Protein AF-A0A0J8IPH8-F1 (afdb_monomer)

Radius of gyration: 13.4 Å; Cα contacts (8 Å, |Δi|>4): 137; chains: 1; bounding box: 35×27×42 Å

Organis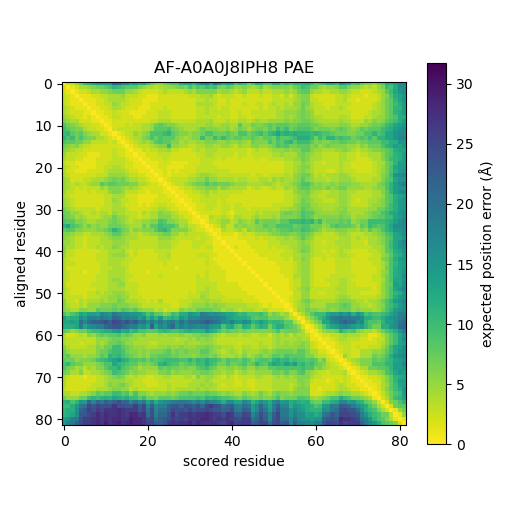m: NCBI:txid1674920

Foldseek 3Di:
DWKWKWDWDPDDPVGHIWIWIDTPVGIDIGHDDPVDDPVRRVVVRVVVVCVVVVVPPDWDWDWDADPVRIIMIDTPPPPDDD

Sequence (82 aa):
MQAITIKYLPATDTKDSRWKATAAAGSITVCYDHELTVEGNVKAAVKALVKKLGWNRADIWYVGGTANGHWVGVCASQSSPA

pLDDT: mean 84.06, std 12.01, range [40.22, 94.44]

Solvent-accessible surface area (backbone atoms only — not comparable to full-atom values): 4914 Å² total; per-residue (Å²): 132,54,58,32,45,35,41,86,41,74,60,51,103,87,43,72,37,26,36,37,27,37,38,95,91,46,71,43,75,36,73,62,53,87,91,44,54,74,67,53,44,51,50,50,32,50,53,52,42,34,60,74,72,63,58,73,74,88,59,50,71,48,73,46,79,45,100,84,77,38,35,38,36,36,45,58,71,78,77,74,83,128

Nearest PDB structures (foldseek):
  8tpt-assembly1_B  TM=4.565E-01  e=9.205E+00  Fusarium vanettenii 77-13-4
  1gcu-assembly1_A  TM=3.475E-01  e=5.632E+00  Rattus norvegicus
  4hok-assembly13_A  TM=2.404E-01  e=5.632E+00  Homo sapiens
  1lc0-assembly1_A  TM=3.243E-01  e=9.205E+00  Rattus norvegicus

Mean predicted aligned error: 6.11 Å

Structure (mmCIF, N/CA/C/O backbone):
data_AF-A0A0J8IPH8-F1
#
_entry.id   AF-A0A0J8IPH8-F1
#
loop_
_atom_site.group_PDB
_atom_site.id
_atom_site.type_symbol
_atom_site.label_atom_id
_atom_site.label_alt_id
_atom_site.label_comp_id
_atom_site.label_asym_id
_atom_site.label_entity_id
_atom_site.label_seq_id
_atom_site.pdbx_PDB_ins_code
_atom_site.Cartn_x
_atom_site.Cartn_y
_atom_site.Cartn_z
_atom_site.occupancy
_atom_site.B_iso_or_equiv
_atom_site.auth_seq_id
_atom_site.auth_comp_id
_atom_site.auth_asym_id
_atom_site.auth_atom_id
_atom_site.pdbx_PDB_model_num
ATOM 1 N N . MET A 1 1 ? 5.106 0.904 -16.990 1.00 66.25 1 MET A N 1
ATOM 2 C CA . MET A 1 1 ? 5.300 1.123 -15.541 1.00 66.25 1 MET A CA 1
ATOM 3 C C . MET A 1 1 ? 4.002 0.796 -14.819 1.00 66.25 1 MET A C 1
ATOM 5 O O . MET A 1 1 ? 2.950 1.167 -15.323 1.00 66.25 1 MET A O 1
ATOM 9 N N . GLN A 1 2 ? 4.062 0.060 -13.710 1.00 81.50 2 GLN A N 1
ATOM 10 C CA . GLN A 1 2 ? 2.887 -0.311 -12.911 1.00 81.50 2 GLN A CA 1
ATOM 11 C C . GLN A 1 2 ? 2.965 0.335 -11.529 1.00 81.50 2 GLN A C 1
ATOM 13 O O . GLN A 1 2 ? 4.052 0.456 -10.958 1.00 81.50 2 GLN A O 1
ATOM 18 N N . ALA A 1 3 ? 1.806 0.726 -11.002 1.00 86.25 3 ALA A N 1
ATOM 19 C CA . ALA A 1 3 ? 1.661 1.304 -9.675 1.00 86.25 3 ALA A CA 1
ATOM 20 C C . ALA A 1 3 ? 0.641 0.503 -8.858 1.00 86.25 3 ALA A C 1
ATOM 22 O O . ALA A 1 3 ? -0.411 0.100 -9.358 1.00 86.25 3 ALA A O 1
ATOM 23 N N . ILE A 1 4 ? 0.971 0.283 -7.591 1.00 90.56 4 ILE A N 1
ATOM 24 C CA . ILE A 1 4 ? 0.128 -0.359 -6.593 1.00 90.56 4 ILE A CA 1
ATOM 25 C C . ILE A 1 4 ? -0.254 0.709 -5.580 1.00 90.56 4 ILE A C 1
ATOM 27 O O . ILE A 1 4 ? 0.607 1.251 -4.893 1.00 90.56 4 ILE A O 1
ATOM 31 N N . THR A 1 5 ? -1.540 0.995 -5.445 1.00 92.94 5 THR A N 1
ATOM 32 C CA . THR A 1 5 ? -2.043 1.864 -4.381 1.00 92.94 5 THR A CA 1
ATOM 33 C C . THR A 1 5 ? -2.377 1.021 -3.160 1.00 92.94 5 THR A C 1
ATOM 35 O O . THR A 1 5 ? -3.129 0.047 -3.245 1.00 92.94 5 THR A O 1
ATOM 38 N N . ILE A 1 6 ? -1.834 1.411 -2.015 1.00 93.56 6 ILE A N 1
ATOM 39 C CA . ILE A 1 6 ? -2.052 0.782 -0.722 1.00 93.56 6 ILE A CA 1
ATOM 40 C C . ILE A 1 6 ? -2.855 1.742 0.157 1.00 93.56 6 ILE A C 1
ATOM 42 O O . ILE A 1 6 ? -2.477 2.894 0.388 1.00 93.56 6 ILE A O 1
ATOM 46 N N . LYS A 1 7 ? -3.992 1.253 0.649 1.00 91.69 7 LYS A N 1
ATOM 47 C CA . LYS A 1 7 ? -4.887 1.996 1.538 1.00 91.69 7 LYS A CA 1
ATOM 48 C C . LYS A 1 7 ? -5.041 1.256 2.862 1.00 91.69 7 LYS A C 1
ATOM 50 O O . LYS A 1 7 ? -5.313 0.053 2.862 1.00 91.69 7 LYS A O 1
ATOM 55 N N . TYR A 1 8 ? -4.910 1.991 3.964 1.00 91.44 8 TYR A N 1
ATOM 56 C CA . TYR A 1 8 ? -5.279 1.501 5.286 1.00 91.44 8 TYR A CA 1
ATOM 57 C C . TYR A 1 8 ? -6.799 1.435 5.399 1.00 91.44 8 TYR A C 1
ATOM 59 O O . TYR A 1 8 ? -7.500 2.405 5.093 1.00 91.44 8 TYR A O 1
ATOM 67 N N . LEU A 1 9 ? -7.307 0.286 5.821 1.00 90.75 9 LEU A N 1
ATOM 68 C CA . LEU A 1 9 ? -8.694 0.105 6.206 1.00 90.75 9 LEU A CA 1
ATOM 69 C C . LEU A 1 9 ? -8.710 -0.079 7.727 1.00 90.75 9 LEU A C 1
ATOM 71 O O . LEU A 1 9 ? -8.157 -1.077 8.199 1.00 90.75 9 LEU A O 1
ATOM 75 N N . PRO A 1 10 ? -9.297 0.865 8.484 1.00 89.06 10 PRO A N 1
ATOM 76 C CA . PRO A 1 10 ? -9.405 0.725 9.927 1.00 89.06 10 PRO A CA 1
ATOM 77 C C . PRO A 1 10 ? -10.267 -0.488 10.284 1.00 89.06 10 PRO A C 1
ATOM 79 O O . PRO A 1 10 ? -11.088 -0.940 9.474 1.00 89.06 10 PRO A O 1
ATOM 82 N N . ALA A 1 11 ? -10.076 -0.998 11.500 1.00 91.38 11 ALA A N 1
ATOM 83 C CA . ALA A 1 11 ? -10.959 -2.000 12.066 1.00 91.38 11 ALA A CA 1
ATOM 84 C C . ALA A 1 11 ? -12.414 -1.506 12.048 1.00 91.38 11 ALA A C 1
ATOM 86 O O . ALA A 1 11 ? -12.711 -0.324 12.219 1.00 91.38 11 ALA A O 1
ATOM 87 N N . THR A 1 12 ? -13.309 -2.446 11.803 1.00 90.50 12 THR A N 1
ATOM 88 C CA . THR A 1 12 ? -14.765 -2.283 11.795 1.00 90.50 12 THR A CA 1
ATOM 89 C C . THR A 1 12 ? -15.353 -3.337 12.722 1.00 90.50 12 THR A C 1
ATOM 91 O O . THR A 1 12 ? -14.676 -4.324 12.998 1.00 90.50 12 THR A O 1
ATOM 94 N N . ASP A 1 13 ? -16.622 -3.208 13.103 1.00 89.50 13 ASP A N 1
ATOM 95 C CA . ASP A 1 13 ? -17.287 -4.109 14.065 1.00 89.50 13 ASP A CA 1
ATOM 96 C C . ASP A 1 13 ? -17.211 -5.607 13.717 1.00 89.50 13 ASP A C 1
ATOM 98 O O . ASP A 1 13 ? -17.410 -6.463 14.570 1.00 89.50 13 ASP A O 1
ATOM 102 N N . THR A 1 14 ? -16.929 -5.941 12.455 1.00 89.00 14 THR A N 1
ATOM 103 C CA . THR A 1 14 ? -16.864 -7.325 11.962 1.00 89.00 14 THR A CA 1
ATOM 104 C C . THR A 1 14 ? -15.493 -7.745 11.445 1.00 89.00 14 THR A C 1
ATOM 106 O O . THR A 1 14 ? -15.317 -8.907 11.078 1.00 89.00 14 THR A O 1
ATOM 109 N N . LYS A 1 15 ? -14.535 -6.820 11.318 1.00 86.56 15 LYS A N 1
ATOM 110 C CA . LYS A 1 15 ? -13.252 -7.101 10.660 1.00 86.56 15 LYS A CA 1
ATOM 111 C C . LYS A 1 15 ? -12.143 -6.219 11.199 1.00 86.56 15 LYS A C 1
ATOM 113 O O . LYS A 1 15 ? -12.293 -4.997 11.203 1.00 86.56 15 LYS A O 1
ATOM 118 N N . ASP A 1 16 ? -11.003 -6.836 11.469 1.00 89.12 16 ASP A N 1
ATOM 119 C CA . ASP A 1 16 ? -9.799 -6.149 11.920 1.00 89.12 16 ASP A CA 1
ATOM 120 C C . ASP A 1 16 ? -9.218 -5.189 10.873 1.00 89.12 16 ASP A C 1
ATOM 122 O O . ASP A 1 16 ? -9.563 -5.199 9.674 1.00 89.12 16 ASP A O 1
ATOM 126 N N . SER A 1 17 ? -8.307 -4.350 11.368 1.00 91.00 17 SER A N 1
ATOM 127 C CA . SER A 1 17 ? -7.505 -3.430 10.574 1.00 91.00 17 SER A CA 1
ATOM 128 C C . SER A 1 17 ? -6.718 -4.180 9.510 1.00 91.00 17 SER A C 1
ATOM 130 O O . SER A 1 17 ? -6.145 -5.247 9.748 1.00 91.00 17 SER A O 1
ATOM 132 N N . ARG A 1 18 ? -6.678 -3.623 8.303 1.00 92.62 18 ARG A N 1
ATOM 133 C CA . ARG A 1 18 ? -6.062 -4.299 7.161 1.00 92.62 18 ARG A CA 1
ATOM 134 C C . ARG A 1 18 ? -5.583 -3.330 6.100 1.00 92.62 18 ARG A C 1
ATOM 136 O O . ARG A 1 18 ? -6.137 -2.251 5.910 1.00 92.62 18 ARG A O 1
ATOM 143 N N . TRP A 1 19 ? -4.585 -3.757 5.349 1.00 92.19 19 TRP A N 1
ATOM 144 C CA . TRP A 1 19 ? -4.059 -3.045 4.198 1.00 92.19 19 TRP A CA 1
ATOM 145 C C . TRP A 1 19 ? -4.639 -3.622 2.918 1.00 92.19 19 TRP A C 1
ATOM 147 O O . TRP A 1 19 ? -4.561 -4.826 2.669 1.00 92.19 19 TRP A O 1
ATOM 157 N N . LYS A 1 20 ? -5.212 -2.762 2.077 1.00 93.00 20 LYS A N 1
ATOM 158 C CA . LYS A 1 20 ? -5.666 -3.147 0.739 1.00 93.00 20 LYS A CA 1
ATOM 159 C C . LYS A 1 20 ? -4.678 -2.634 -0.298 1.00 93.00 20 LYS A C 1
ATOM 161 O O . LYS A 1 20 ? -4.575 -1.424 -0.487 1.00 93.00 20 LYS A O 1
ATOM 166 N N . ALA A 1 21 ? -4.005 -3.552 -0.985 1.00 93.12 21 ALA A N 1
ATOM 167 C CA . ALA A 1 21 ? -3.161 -3.258 -2.135 1.00 93.12 21 ALA A CA 1
ATOM 168 C C . ALA A 1 21 ? -3.962 -3.472 -3.426 1.00 93.12 21 ALA A C 1
ATOM 170 O O . ALA A 1 21 ? -4.572 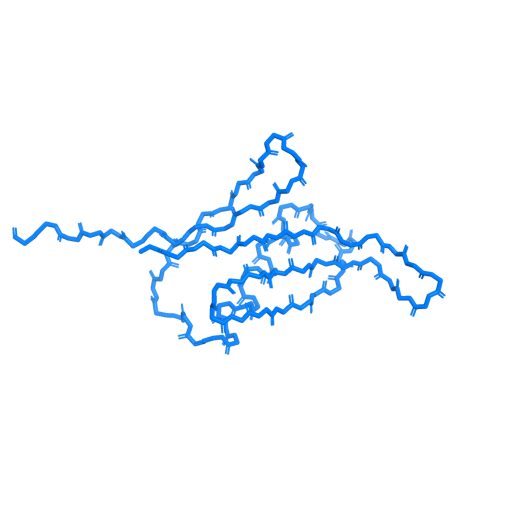-4.525 -3.631 1.00 93.12 21 ALA A O 1
ATOM 171 N N . THR A 1 22 ? -3.983 -2.458 -4.286 1.00 93.62 22 THR A N 1
ATOM 172 C CA . THR A 1 22 ? -4.748 -2.446 -5.539 1.00 93.62 22 THR A CA 1
ATOM 173 C C . THR A 1 22 ? -3.839 -2.039 -6.689 1.00 93.62 22 THR A C 1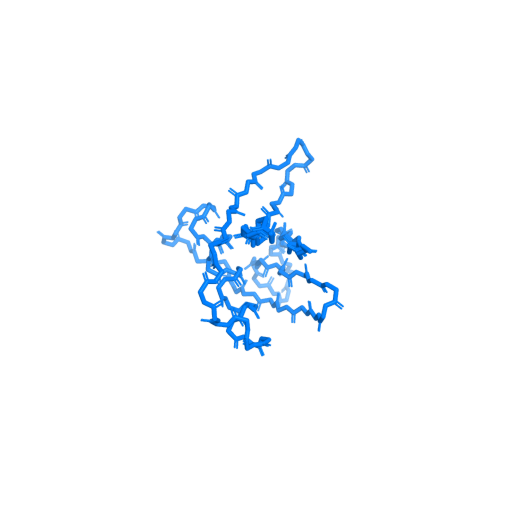
ATOM 175 O O . THR A 1 22 ? -3.145 -1.033 -6.597 1.00 93.62 22 THR A O 1
ATOM 178 N N . ALA A 1 23 ? -3.870 -2.808 -7.770 1.00 90.88 23 ALA A N 1
ATOM 179 C CA . ALA A 1 23 ? -3.225 -2.519 -9.043 1.00 90.88 23 ALA A CA 1
ATOM 180 C C . ALA A 1 23 ? -4.252 -2.638 -10.175 1.00 90.88 23 ALA A C 1
ATOM 182 O O . ALA A 1 23 ? -5.330 -3.204 -9.986 1.00 90.88 23 ALA A O 1
ATOM 183 N N . ALA A 1 24 ? -3.896 -2.183 -11.378 1.00 86.75 24 ALA A N 1
ATOM 184 C CA . ALA A 1 24 ? -4.749 -2.344 -12.558 1.00 86.75 24 ALA A CA 1
ATOM 185 C C . ALA A 1 24 ? -5.092 -3.821 -12.853 1.00 86.75 24 ALA A C 1
ATOM 187 O O . ALA A 1 24 ? -6.187 -4.125 -13.309 1.00 86.75 24 ALA A O 1
ATOM 188 N N . ALA A 1 25 ? -4.176 -4.745 -12.545 1.00 85.69 25 ALA A N 1
ATOM 189 C CA . ALA A 1 25 ? -4.353 -6.179 -12.780 1.00 85.69 25 ALA A CA 1
ATOM 190 C C . ALA A 1 25 ? -5.108 -6.923 -11.659 1.00 85.69 25 ALA A C 1
ATOM 192 O O . ALA A 1 25 ? -5.418 -8.103 -11.809 1.00 85.69 25 ALA A O 1
ATOM 193 N N . GLY A 1 26 ? -5.391 -6.280 -10.520 1.00 89.94 26 GLY A N 1
ATOM 194 C CA . GLY A 1 26 ? -6.104 -6.926 -9.420 1.00 89.94 26 GLY A CA 1
ATOM 195 C C . GLY A 1 26 ? -5.850 -6.302 -8.053 1.00 89.94 26 GLY A C 1
ATOM 196 O O . GLY A 1 26 ? -5.163 -5.297 -7.907 1.00 89.94 26 GLY A O 1
ATOM 197 N N . SER A 1 27 ? -6.411 -6.919 -7.014 1.00 93.56 27 SER A N 1
ATOM 198 C CA . SER A 1 27 ? -6.221 -6.470 -5.634 1.00 93.56 27 SER A CA 1
ATOM 199 C C . SER A 1 27 ? -6.059 -7.623 -4.648 1.00 93.56 27 SER A C 1
A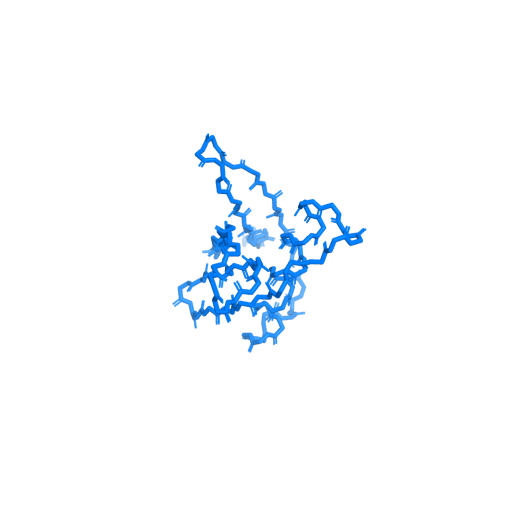TOM 201 O O . SER A 1 27 ? -6.428 -8.779 -4.913 1.00 93.56 27 SER A O 1
ATOM 203 N N . ILE A 1 28 ? -5.481 -7.297 -3.496 1.00 94.44 28 ILE A N 1
ATOM 204 C CA . ILE A 1 28 ? -5.361 -8.183 -2.343 1.00 94.44 28 ILE A CA 1
ATOM 205 C C . ILE A 1 28 ? -5.532 -7.376 -1.057 1.00 94.44 28 ILE A C 1
ATOM 207 O O . ILE A 1 28 ? -5.222 -6.184 -1.003 1.00 94.44 28 ILE A O 1
ATOM 211 N N . THR A 1 29 ? -6.043 -8.037 -0.024 1.00 94.12 29 THR A N 1
ATOM 212 C CA . THR A 1 29 ? -6.143 -7.472 1.320 1.00 94.12 29 THR A CA 1
ATOM 213 C C . THR A 1 29 ? -5.291 -8.310 2.259 1.00 94.12 29 THR A C 1
ATOM 215 O O . THR A 1 29 ? -5.377 -9.535 2.211 1.00 94.12 29 THR A O 1
ATOM 218 N N . VAL A 1 30 ? -4.475 -7.656 3.079 1.00 91.75 30 VAL A N 1
ATOM 219 C CA . VAL A 1 30 ? -3.584 -8.284 4.063 1.00 91.75 30 VAL A CA 1
ATOM 220 C C . VAL A 1 30 ? -3.911 -7.701 5.433 1.00 91.75 30 VAL A C 1
ATOM 222 O O . VAL A 1 30 ? -4.111 -6.491 5.539 1.00 91.75 30 VAL A O 1
ATOM 225 N N . CYS A 1 31 ? -4.018 -8.542 6.461 1.00 90.81 31 CYS A N 1
ATOM 226 C CA . CYS A 1 31 ? -4.256 -8.076 7.828 1.00 90.81 31 CYS A CA 1
ATOM 227 C C . CYS A 1 31 ? -3.123 -7.155 8.299 1.00 90.81 31 CYS A C 1
ATOM 229 O O . CYS A 1 31 ? -1.987 -7.282 7.842 1.00 90.81 31 CYS A O 1
ATOM 231 N N . TYR A 1 32 ? -3.451 -6.203 9.172 1.00 86.31 32 TYR A N 1
ATOM 232 C CA . TYR A 1 32 ? -2.453 -5.346 9.799 1.00 86.31 32 TYR A CA 1
ATOM 233 C C . TYR A 1 32 ? -1.641 -6.169 10.798 1.00 86.31 32 TYR A C 1
ATOM 235 O O . TYR A 1 32 ? -2.203 -6.718 11.743 1.00 86.31 32 TYR A O 1
ATOM 243 N N . ASP A 1 33 ? -0.334 -6.244 10.590 1.00 88.00 33 ASP A N 1
ATOM 244 C CA . ASP A 1 33 ? 0.583 -6.861 11.536 1.00 88.00 33 ASP A CA 1
ATOM 245 C C . ASP A 1 33 ? 1.086 -5.796 12.518 1.00 88.00 33 ASP A C 1
ATOM 247 O O . ASP A 1 33 ? 1.734 -4.823 12.122 1.00 88.00 33 ASP A O 1
ATOM 251 N N . HIS A 1 34 ? 0.751 -5.964 13.796 1.00 81.94 34 HIS A N 1
ATOM 252 C CA . HIS A 1 34 ? 1.125 -5.036 14.862 1.00 81.94 34 HIS A CA 1
ATOM 253 C C . HIS A 1 34 ? 2.600 -5.130 15.264 1.00 81.94 34 HIS A C 1
ATOM 255 O O . HIS A 1 34 ? 3.101 -4.204 15.903 1.00 81.94 34 HIS A O 1
ATOM 261 N N . GLU A 1 35 ? 3.300 -6.194 14.872 1.00 86.94 35 GLU A N 1
ATOM 262 C CA . GLU A 1 35 ? 4.741 -6.334 15.096 1.00 86.94 35 GLU A CA 1
ATOM 263 C C . GLU A 1 35 ? 5.557 -5.548 14.055 1.00 86.94 35 GLU A C 1
ATOM 265 O O . GLU A 1 35 ? 6.722 -5.214 14.281 1.00 86.94 35 GLU A O 1
ATOM 270 N N . LEU A 1 36 ? 4.943 -5.206 12.915 1.00 85.12 36 LEU A N 1
ATOM 271 C CA . LEU A 1 36 ? 5.578 -4.465 11.830 1.00 85.12 36 LEU A CA 1
ATOM 272 C C . LEU A 1 36 ? 5.282 -2.963 11.892 1.00 85.12 36 LEU A C 1
ATOM 274 O O . LEU A 1 36 ? 4.189 -2.507 12.229 1.00 85.12 36 LEU A O 1
ATOM 278 N N . THR A 1 37 ? 6.252 -2.164 11.441 1.00 87.94 37 THR A N 1
ATOM 279 C CA . THR A 1 37 ? 6.024 -0.739 11.173 1.00 87.94 37 THR A CA 1
ATOM 280 C C . THR A 1 37 ? 5.016 -0.556 10.034 1.00 87.94 37 THR A C 1
ATOM 282 O O . THR A 1 37 ? 4.776 -1.462 9.229 1.00 87.94 37 THR A O 1
ATOM 285 N N . VAL A 1 38 ? 4.433 0.641 9.918 1.00 86.75 38 VAL A N 1
ATOM 286 C CA . VAL A 1 38 ? 3.506 0.985 8.823 1.00 86.75 38 VAL A CA 1
ATOM 287 C C . VAL A 1 38 ? 4.135 0.697 7.456 1.00 86.75 38 VAL A C 1
ATOM 289 O O . VAL A 1 38 ? 3.523 0.046 6.614 1.00 86.75 38 VAL A O 1
ATOM 292 N N . GLU A 1 39 ? 5.386 1.110 7.250 1.00 86.62 39 GLU A N 1
ATOM 293 C CA . GLU A 1 39 ? 6.105 0.850 6.001 1.00 86.62 39 GLU A CA 1
ATOM 294 C C . GLU A 1 39 ? 6.370 -0.652 5.789 1.00 86.62 39 GLU A C 1
ATOM 296 O O . GLU A 1 39 ? 6.242 -1.149 4.669 1.00 86.62 39 GLU A O 1
ATOM 301 N N . GLY A 1 40 ? 6.682 -1.400 6.855 1.00 88.25 40 GLY A N 1
ATOM 302 C CA . GLY A 1 40 ? 6.842 -2.857 6.804 1.00 88.25 40 GLY A CA 1
ATOM 303 C C . GLY A 1 40 ? 5.566 -3.568 6.349 1.00 88.25 40 GLY A C 1
ATOM 304 O O . GLY A 1 40 ? 5.605 -4.399 5.439 1.00 88.25 40 GLY A O 1
ATOM 305 N N . ASN A 1 41 ? 4.422 -3.166 6.900 1.00 90.31 41 ASN A N 1
ATOM 306 C CA . ASN A 1 41 ? 3.108 -3.656 6.490 1.00 90.31 41 ASN A CA 1
ATOM 307 C C . ASN A 1 41 ? 2.786 -3.328 5.023 1.00 90.31 41 ASN A C 1
ATOM 309 O O . ASN A 1 41 ? 2.293 -4.175 4.273 1.00 90.31 41 ASN A O 1
ATOM 313 N N . VAL A 1 42 ? 3.097 -2.108 4.582 1.00 89.94 42 VAL A N 1
ATOM 314 C CA . VAL A 1 42 ? 2.899 -1.681 3.190 1.00 89.94 42 VAL A CA 1
ATOM 315 C C . VAL A 1 42 ? 3.766 -2.514 2.239 1.00 89.94 42 VAL A C 1
ATOM 317 O O . VAL A 1 42 ? 3.263 -3.006 1.225 1.00 89.94 42 VAL A O 1
ATOM 320 N N . LYS A 1 43 ? 5.041 -2.749 2.581 1.00 89.81 43 LYS A N 1
ATOM 321 C CA . LYS A 1 43 ? 5.941 -3.638 1.822 1.00 89.81 43 LYS A CA 1
ATOM 322 C C . LYS A 1 43 ? 5.397 -5.063 1.754 1.00 89.81 43 LYS A C 1
ATOM 324 O O . LYS A 1 43 ? 5.419 -5.671 0.681 1.00 89.81 43 LYS A O 1
ATOM 329 N N . ALA A 1 44 ? 4.872 -5.586 2.861 1.00 90.62 44 ALA A N 1
ATOM 330 C CA . ALA A 1 44 ? 4.254 -6.909 2.901 1.00 90.62 44 ALA A CA 1
ATOM 331 C C . ALA A 1 44 ? 3.026 -6.995 1.977 1.00 90.62 44 ALA A C 1
ATOM 333 O O . ALA A 1 44 ? 2.908 -7.948 1.203 1.00 90.62 44 ALA A O 1
ATOM 334 N N . ALA A 1 45 ? 2.163 -5.974 1.976 1.00 91.75 45 ALA A N 1
ATOM 335 C CA . ALA A 1 45 ? 0.991 -5.909 1.103 1.00 91.75 45 ALA A CA 1
ATOM 336 C C . ALA A 1 45 ? 1.368 -5.852 -0.390 1.00 91.75 45 ALA A C 1
ATOM 338 O O . ALA A 1 45 ? 0.778 -6.569 -1.204 1.00 91.75 45 ALA A O 1
ATOM 339 N N . VAL A 1 46 ? 2.386 -5.059 -0.748 1.00 90.44 46 VAL A N 1
ATOM 340 C CA . VAL A 1 46 ? 2.943 -5.018 -2.112 1.00 90.44 46 VAL A CA 1
ATOM 341 C C . VAL A 1 46 ? 3.479 -6.388 -2.513 1.00 90.44 46 VAL A C 1
ATOM 343 O O . VAL A 1 46 ? 3.074 -6.928 -3.541 1.00 90.44 46 VAL A O 1
ATOM 346 N N . LYS A 1 47 ? 4.320 -7.001 -1.672 1.00 89.31 47 LYS A N 1
ATOM 347 C CA . LYS A 1 47 ? 4.902 -8.325 -1.930 1.00 89.31 47 LYS A CA 1
ATOM 348 C C . LYS A 1 47 ? 3.829 -9.402 -2.107 1.00 89.31 47 LYS A C 1
ATOM 350 O O . LYS A 1 47 ? 3.962 -10.260 -2.979 1.00 89.31 47 LYS A O 1
ATOM 355 N N . ALA A 1 48 ? 2.757 -9.349 -1.318 1.00 91.12 48 ALA A N 1
ATOM 356 C CA . ALA A 1 48 ? 1.639 -10.280 -1.423 1.00 91.12 48 ALA A CA 1
ATOM 357 C C . ALA A 1 48 ? 0.886 -10.128 -2.756 1.00 91.12 48 ALA A C 1
ATOM 359 O O . ALA A 1 48 ? 0.553 -11.134 -3.387 1.00 91.12 48 ALA A O 1
ATOM 360 N N . LEU A 1 49 ? 0.664 -8.891 -3.220 1.00 91.12 49 LEU A N 1
ATOM 361 C CA . LEU A 1 49 ? 0.019 -8.638 -4.511 1.00 91.12 49 LEU A CA 1
ATOM 362 C C . LEU A 1 49 ? 0.906 -9.073 -5.682 1.00 91.12 49 LEU A C 1
ATOM 364 O O . LEU A 1 49 ? 0.432 -9.769 -6.576 1.00 91.12 49 LEU A O 1
ATOM 368 N N . VAL A 1 50 ? 2.192 -8.723 -5.640 1.00 89.25 50 VAL A N 1
ATOM 369 C CA . VAL A 1 50 ? 3.203 -9.117 -6.635 1.00 89.25 50 VAL A CA 1
ATOM 370 C C . VAL A 1 50 ? 3.251 -10.638 -6.770 1.00 89.25 50 VAL A C 1
ATOM 372 O O . VAL A 1 50 ? 3.121 -11.155 -7.877 1.00 89.25 50 VAL A O 1
ATOM 375 N N . LYS A 1 51 ? 3.328 -11.358 -5.640 1.00 88.94 51 LYS A N 1
ATOM 376 C CA . LYS A 1 51 ? 3.323 -12.828 -5.613 1.00 88.94 51 LYS A CA 1
ATOM 377 C C . LYS A 1 51 ? 2.035 -13.412 -6.196 1.00 88.94 51 LYS A C 1
ATOM 379 O O . LYS A 1 51 ? 2.099 -14.389 -6.936 1.00 88.94 51 LYS A O 1
ATOM 384 N N . LYS A 1 52 ? 0.876 -12.826 -5.873 1.00 88.94 52 LYS A N 1
ATOM 385 C CA . LYS A 1 52 ? -0.433 -13.260 -6.392 1.00 88.94 52 LYS A CA 1
ATOM 386 C C . LYS A 1 52 ? -0.543 -13.076 -7.908 1.00 88.94 52 LYS A C 1
ATOM 388 O O . LYS A 1 52 ? -1.139 -13.917 -8.570 1.00 88.94 52 LYS A O 1
ATOM 393 N N . LEU A 1 53 ? 0.008 -11.987 -8.441 1.00 87.56 53 LEU A N 1
ATOM 394 C CA . LEU A 1 53 ? -0.040 -11.655 -9.869 1.00 87.56 53 LEU A CA 1
ATOM 395 C C . LEU A 1 53 ? 1.103 -12.285 -10.680 1.00 87.56 53 LEU A C 1
ATOM 397 O O . LEU A 1 53 ? 1.129 -12.151 -11.900 1.00 87.56 53 LEU A O 1
ATOM 401 N N . GLY A 1 54 ? 2.047 -12.968 -10.026 1.00 86.06 54 GLY A N 1
ATOM 402 C CA . GLY A 1 54 ? 3.198 -13.571 -10.695 1.00 86.06 54 GLY A CA 1
ATOM 403 C C . GLY A 1 54 ? 4.240 -12.552 -11.168 1.00 86.06 54 GLY A C 1
ATOM 404 O O . GLY A 1 54 ? 5.075 -12.880 -12.008 1.00 86.06 54 GLY A O 1
ATOM 405 N N . TRP A 1 55 ? 4.239 -11.332 -10.621 1.00 83.69 55 TRP A N 1
ATOM 406 C CA . TRP A 1 55 ? 5.194 -10.254 -10.936 1.00 83.69 55 TRP A CA 1
ATOM 407 C C . TRP A 1 55 ? 6.564 -10.461 -10.263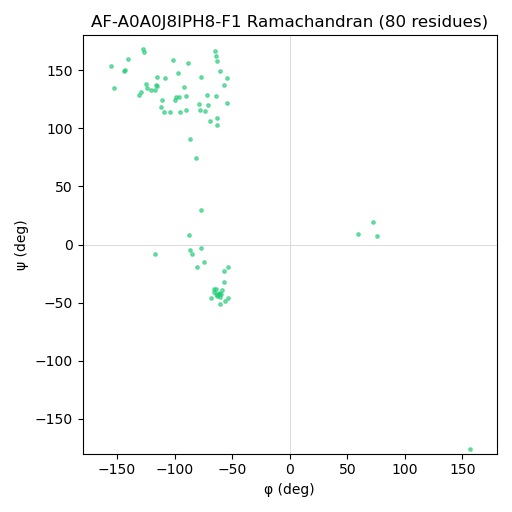 1.00 83.69 55 TRP A C 1
ATOM 409 O O . TRP A 1 55 ? 7.282 -9.530 -9.922 1.00 83.69 55 TRP A O 1
ATOM 419 N N . ASN A 1 56 ? 6.931 -11.721 -10.043 1.00 70.12 56 ASN A N 1
ATOM 420 C CA . ASN A 1 56 ? 8.049 -12.159 -9.210 1.00 70.12 56 ASN A CA 1
ATOM 421 C C . ASN A 1 56 ? 9.405 -11.982 -9.918 1.00 70.12 56 ASN A C 1
ATOM 423 O O . ASN A 1 56 ? 10.446 -12.331 -9.362 1.00 70.12 56 ASN A O 1
ATOM 427 N N . ARG A 1 57 ? 9.394 -11.525 -11.175 1.00 57.22 57 ARG A N 1
ATOM 428 C CA . ARG A 1 57 ? 10.572 -11.411 -12.032 1.00 57.22 57 ARG A CA 1
ATOM 429 C C . ARG A 1 57 ? 11.249 -10.064 -11.784 1.00 57.22 57 ARG A C 1
ATOM 431 O O . ARG A 1 57 ? 10.930 -9.097 -12.447 1.00 57.22 57 ARG A O 1
ATOM 438 N N . ALA A 1 58 ? 12.187 -10.030 -10.841 1.00 52.97 58 ALA A N 1
ATOM 439 C CA . ALA A 1 58 ? 13.264 -9.030 -10.757 1.00 52.97 58 ALA A CA 1
ATOM 440 C C . ALA A 1 58 ? 12.885 -7.534 -10.629 1.00 52.97 58 ALA A C 1
ATOM 442 O O . ALA A 1 58 ? 13.772 -6.686 -10.678 1.00 52.97 58 ALA A O 1
ATOM 443 N N . ASP A 1 59 ? 11.616 -7.195 -10.412 1.00 60.91 59 ASP A N 1
ATOM 444 C CA . ASP A 1 59 ? 11.193 -5.802 -10.302 1.00 60.91 59 ASP A CA 1
ATOM 445 C C . ASP A 1 59 ? 11.513 -5.225 -8.916 1.00 60.91 59 ASP A C 1
ATOM 447 O O . ASP A 1 59 ? 11.042 -5.714 -7.883 1.00 60.91 59 ASP A O 1
ATOM 451 N N . ILE A 1 60 ? 12.315 -4.158 -8.888 1.00 73.44 60 ILE A N 1
ATOM 452 C CA . ILE A 1 60 ? 12.557 -3.375 -7.675 1.00 73.44 60 ILE A CA 1
ATOM 453 C C . ILE A 1 60 ? 11.296 -2.553 -7.400 1.00 73.44 60 ILE A C 1
ATOM 455 O O . ILE A 1 60 ? 10.929 -1.669 -8.176 1.00 73.44 60 ILE A O 1
ATOM 459 N N . TRP A 1 61 ? 10.626 -2.847 -6.286 1.00 83.06 61 TRP A N 1
ATOM 460 C CA . TRP A 1 61 ? 9.450 -2.105 -5.838 1.00 83.06 61 TRP A CA 1
ATOM 461 C C . TRP A 1 61 ? 9.858 -1.037 -4.831 1.00 83.06 61 TRP A C 1
ATOM 463 O O . TRP A 1 61 ? 10.274 -1.352 -3.714 1.00 83.06 61 TRP A O 1
ATOM 473 N N . TYR A 1 62 ? 9.694 0.226 -5.213 1.00 86.56 62 TYR A N 1
ATOM 474 C CA . TYR A 1 62 ? 9.828 1.349 -4.292 1.00 86.56 62 TYR A CA 1
ATOM 475 C C . TYR A 1 62 ? 8.469 1.686 -3.702 1.00 86.56 62 TYR A C 1
ATOM 477 O O . TYR A 1 62 ? 7.480 1.752 -4.426 1.00 86.56 62 TYR A O 1
ATOM 485 N N . VAL A 1 63 ? 8.418 1.910 -2.393 1.00 88.38 63 VAL A N 1
ATOM 486 C CA . VAL A 1 63 ? 7.209 2.324 -1.676 1.00 88.38 63 VAL A CA 1
ATOM 487 C C . VAL A 1 63 ? 7.413 3.700 -1.073 1.00 88.38 63 VAL A C 1
ATOM 489 O O . VAL A 1 63 ? 8.463 3.979 -0.502 1.00 88.38 63 VAL A O 1
ATOM 492 N N . GLY A 1 64 ? 6.397 4.548 -1.196 1.00 88.56 64 GLY A N 1
ATOM 493 C CA . GLY A 1 64 ? 6.401 5.896 -0.648 1.00 88.56 64 GLY A CA 1
ATOM 494 C C . GLY A 1 64 ? 5.025 6.307 -0.143 1.00 88.56 64 GLY A C 1
ATOM 495 O O . GLY A 1 64 ? 3.992 5.864 -0.658 1.00 88.56 64 GLY A O 1
ATOM 496 N N . GLY A 1 65 ? 5.025 7.149 0.886 1.00 88.69 65 GLY A N 1
ATOM 497 C CA . GLY A 1 65 ? 3.830 7.834 1.360 1.00 88.69 65 GLY A CA 1
ATOM 498 C C . GLY A 1 65 ? 3.482 9.007 0.445 1.00 88.69 65 GLY A C 1
ATOM 499 O O . GLY A 1 65 ? 4.356 9.692 -0.080 1.00 88.69 65 GLY A O 1
ATOM 500 N N . THR A 1 66 ? 2.192 9.240 0.252 1.00 85.50 66 THR A N 1
ATOM 501 C CA . THR A 1 66 ? 1.655 10.410 -0.453 1.00 8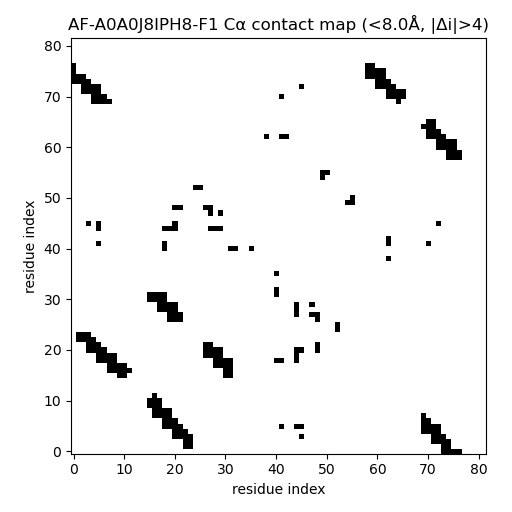5.50 66 THR A CA 1
ATOM 502 C C . THR A 1 66 ? 1.151 11.437 0.559 1.00 85.50 66 THR A C 1
ATOM 504 O O . THR A 1 66 ? 0.809 11.081 1.687 1.00 85.50 66 THR A O 1
ATOM 507 N N . ALA A 1 67 ? 1.031 12.704 0.151 1.00 82.88 67 ALA A N 1
ATOM 508 C 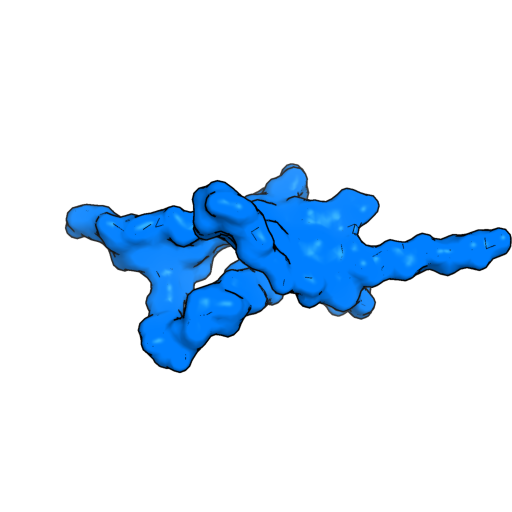CA . ALA A 1 67 ? 0.518 13.783 1.006 1.00 82.88 67 ALA A CA 1
ATOM 509 C C . ALA A 1 67 ? -0.898 13.516 1.562 1.00 82.88 67 ALA A C 1
ATOM 511 O O . ALA A 1 67 ? -1.264 14.036 2.608 1.00 82.88 67 ALA A O 1
ATOM 512 N N . ASN A 1 68 ? -1.670 12.650 0.898 1.00 78.38 68 ASN A N 1
ATOM 513 C CA . ASN A 1 68 ? -3.030 12.287 1.296 1.00 78.38 68 ASN A CA 1
ATOM 514 C C . ASN A 1 68 ? -3.080 11.119 2.305 1.00 78.38 68 ASN A C 1
ATOM 516 O O . ASN A 1 68 ? -4.150 10.568 2.547 1.00 78.38 68 ASN A O 1
ATOM 520 N N . GLY A 1 69 ? -1.938 10.675 2.845 1.00 79.56 69 GLY A N 1
ATOM 521 C CA . GLY A 1 69 ? -1.869 9.554 3.795 1.00 79.56 69 GLY A CA 1
ATOM 522 C C . GLY A 1 69 ? -2.037 8.166 3.160 1.00 79.56 69 GLY A C 1
ATOM 523 O O . GLY A 1 69 ? -2.124 7.160 3.864 1.00 79.56 69 GLY A O 1
ATOM 524 N N . HIS A 1 70 ? -2.069 8.089 1.827 1.00 85.88 70 HIS A N 1
ATOM 525 C CA . HIS A 1 70 ? -2.028 6.828 1.089 1.00 85.88 70 HIS A CA 1
ATOM 526 C C . HIS A 1 70 ? -0.590 6.406 0.817 1.00 85.88 70 HIS A C 1
ATOM 528 O O . HIS A 1 70 ? 0.302 7.248 0.715 1.00 85.88 70 HIS A O 1
ATOM 534 N N . TRP A 1 71 ? -0.389 5.111 0.613 1.00 90.81 71 TRP A N 1
ATOM 535 C CA . TRP A 1 71 ? 0.900 4.557 0.228 1.00 90.81 71 TRP A CA 1
ATOM 536 C C . TRP A 1 71 ? 0.854 4.092 -1.221 1.00 90.81 71 TRP A C 1
ATOM 538 O O . TRP A 1 71 ? -0.168 3.581 -1.682 1.00 90.81 71 TRP A O 1
ATOM 548 N N . VAL A 1 72 ? 1.948 4.269 -1.954 1.00 90.88 72 VAL A N 1
ATOM 549 C CA . VAL A 1 72 ? 2.055 3.822 -3.346 1.00 90.88 72 VAL A CA 1
ATOM 550 C C . VAL A 1 72 ? 3.348 3.042 -3.524 1.00 90.88 72 VAL A C 1
ATOM 552 O O . VAL A 1 72 ? 4.417 3.506 -3.137 1.00 90.88 72 VAL A O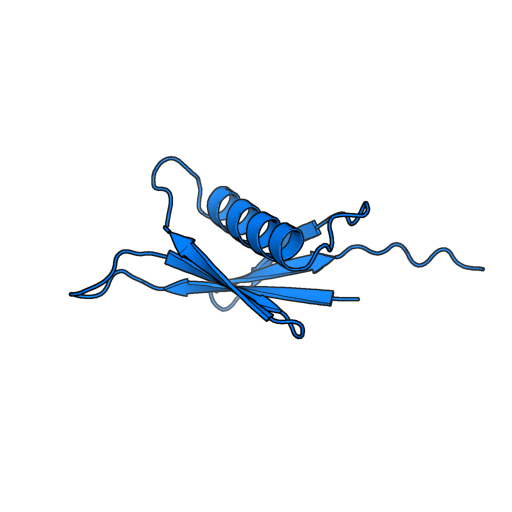 1
ATOM 555 N N . GLY A 1 73 ? 3.229 1.847 -4.098 1.00 89.62 73 GLY A N 1
ATOM 556 C CA . GLY A 1 73 ? 4.338 1.033 -4.571 1.00 89.62 73 GLY A CA 1
ATOM 557 C C . GLY A 1 73 ? 4.495 1.185 -6.079 1.00 89.62 73 GLY A C 1
ATOM 558 O O . GLY A 1 73 ? 3.542 0.928 -6.811 1.00 89.62 73 GLY A O 1
ATOM 559 N N . VAL A 1 74 ? 5.668 1.579 -6.562 1.00 88.12 74 VAL A N 1
ATOM 560 C CA . VAL A 1 74 ? 5.970 1.673 -7.995 1.00 88.12 74 VAL A CA 1
ATOM 561 C C . VAL A 1 74 ? 7.049 0.673 -8.377 1.00 88.12 74 VAL A C 1
ATOM 563 O O . VAL A 1 74 ? 8.045 0.503 -7.672 1.00 88.12 74 VAL A O 1
ATOM 566 N N . CYS A 1 75 ? 6.835 0.008 -9.507 1.00 84.88 75 CYS A N 1
ATOM 567 C CA . CYS A 1 75 ? 7.833 -0.858 -10.112 1.00 84.88 75 CYS A CA 1
ATOM 568 C C . CYS A 1 75 ? 8.867 0.006 -10.839 1.00 84.88 75 CYS A C 1
ATOM 570 O O . CYS A 1 75 ? 8.541 0.652 -11.841 1.00 84.88 75 CYS A O 1
ATOM 572 N N . ALA A 1 76 ? 10.115 -0.018 -10.380 1.00 73.88 76 ALA A N 1
ATOM 573 C CA . ALA A 1 76 ? 11.235 0.535 -11.124 1.00 73.88 76 ALA A CA 1
ATOM 574 C C . ALA A 1 76 ? 11.699 -0.468 -12.178 1.00 73.88 76 ALA A C 1
ATOM 576 O O . ALA A 1 76 ? 12.735 -1.115 -12.047 1.00 73.88 76 ALA A O 1
ATOM 577 N N . SER A 1 77 ? 10.918 -0.587 -13.250 1.00 66.12 77 SER A N 1
ATOM 578 C CA . SER A 1 77 ? 11.448 -1.156 -14.482 1.00 66.12 77 SER A CA 1
ATOM 579 C C . SER A 1 77 ? 12.448 -0.141 -15.037 1.00 66.12 77 SER A C 1
ATOM 581 O O . SER A 1 77 ? 12.027 0.909 -15.532 1.00 66.12 77 SER A O 1
ATOM 583 N N . GLN A 1 78 ? 13.753 -0.407 -14.939 1.00 53.09 78 GLN A N 1
ATOM 584 C CA . GLN A 1 78 ? 14.707 0.327 -15.763 1.00 53.09 78 GLN A CA 1
ATOM 585 C C . GLN A 1 78 ? 14.387 -0.016 -17.217 1.00 53.09 78 GLN A C 1
ATOM 587 O O . GLN A 1 78 ? 14.574 -1.147 -17.660 1.00 53.09 78 GLN A O 1
ATOM 592 N N . SER A 1 79 ? 13.842 0.945 -17.955 1.00 47.00 79 SER A N 1
ATOM 593 C CA . SER A 1 79 ? 13.871 0.891 -19.407 1.00 47.00 79 SER A CA 1
ATOM 594 C C . SER A 1 79 ? 15.341 0.945 -19.810 1.00 47.00 79 SER A C 1
ATOM 596 O O . SER A 1 79 ? 15.953 2.008 -19.724 1.00 47.00 79 SER A O 1
ATOM 598 N N . SER A 1 80 ? 15.921 -0.195 -20.188 1.00 40.22 80 SER A N 1
ATOM 599 C CA . SER A 1 80 ? 17.189 -0.196 -20.917 1.00 40.22 80 SER A CA 1
ATOM 600 C C . SER A 1 80 ? 16.991 0.697 -22.148 1.00 40.22 80 SER A C 1
ATOM 602 O O . SER A 1 80 ? 16.053 0.427 -22.907 1.00 40.22 80 SER A O 1
ATOM 604 N N . PRO A 1 81 ? 17.780 1.768 -22.351 1.00 52.22 81 PRO A N 1
ATOM 605 C CA . PRO A 1 81 ? 17.810 2.406 -23.654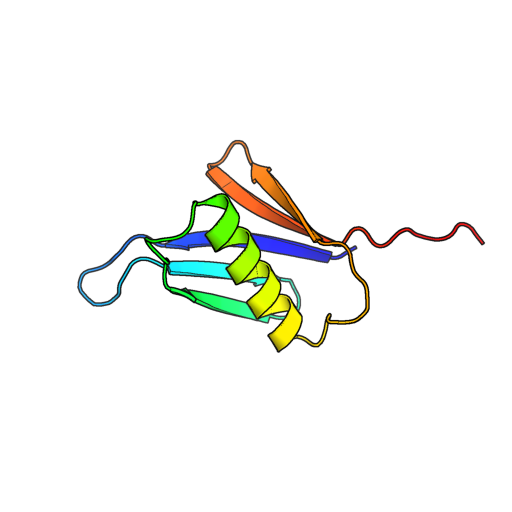 1.00 52.22 81 PRO A CA 1
ATOM 606 C C . PRO A 1 81 ? 18.383 1.366 -24.625 1.00 52.22 81 PRO A C 1
ATOM 608 O O . PRO A 1 81 ? 19.370 0.698 -24.308 1.00 52.22 81 PRO A O 1
ATOM 611 N N . ALA A 1 82 ? 17.662 1.141 -25.721 1.00 53.28 82 ALA A N 1
ATOM 612 C CA . ALA A 1 82 ? 18.128 0.341 -26.846 1.00 53.28 82 ALA A CA 1
ATOM 613 C C . ALA A 1 82 ? 19.240 1.078 -27.602 1.00 53.28 82 ALA A C 1
ATOM 615 O O . ALA A 1 82 ? 19.227 2.332 -27.574 1.00 53.28 82 ALA A O 1
#

Secondary structure (DSSP, 8-state):
--EEEEEEE--BTTB--EEEEEETTEEEEEEPPTTS-HHHHHHHHHHHHHHHHT--SS-EEEEEE-TTS-EEEEEE------